Protein AF-A0A976GRR1-F1 (afdb_monomer)

Structure (mmCIF, N/CA/C/O backbone):
data_AF-A0A976GRR1-F1
#
_entry.id   AF-A0A976GRR1-F1
#
loop_
_atom_site.group_PDB
_atom_site.id
_atom_site.type_symbol
_atom_site.label_atom_id
_atom_site.label_alt_id
_atom_site.label_comp_id
_atom_site.label_asym_id
_atom_site.label_entity_id
_atom_site.label_seq_id
_atom_site.pdbx_PDB_ins_code
_atom_site.Cartn_x
_atom_site.Cartn_y
_atom_site.Cartn_z
_atom_site.occupancy
_atom_site.B_iso_or_equiv
_atom_s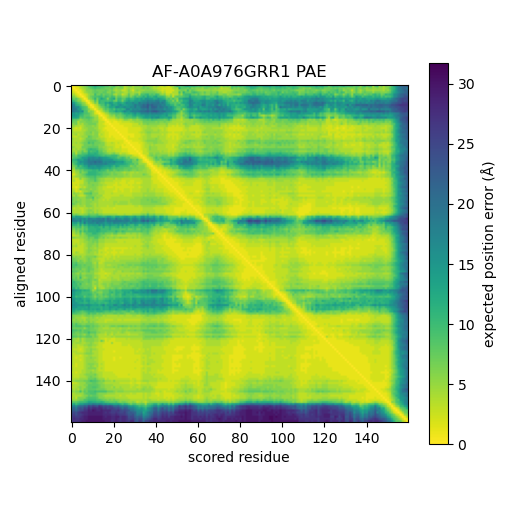ite.auth_seq_id
_atom_site.auth_comp_id
_atom_site.auth_asym_id
_atom_site.auth_atom_id
_atom_site.pdbx_PDB_model_num
ATOM 1 N N . MET A 1 1 ? -15.406 6.146 10.786 1.00 80.06 1 MET A N 1
ATOM 2 C CA . MET A 1 1 ? -13.963 5.923 10.627 1.00 80.06 1 MET A CA 1
ATOM 3 C C . MET A 1 1 ? -13.466 6.832 9.520 1.00 80.06 1 MET A C 1
ATOM 5 O O . MET A 1 1 ? -14.063 6.827 8.449 1.00 80.06 1 MET A O 1
ATOM 9 N N . ASN A 1 2 ? -12.412 7.598 9.770 1.00 80.81 2 ASN A N 1
ATOM 10 C CA . ASN A 1 2 ? -11.724 8.403 8.763 1.00 80.81 2 ASN A CA 1
ATOM 11 C C . ASN A 1 2 ? -10.645 7.560 8.074 1.00 80.81 2 ASN A C 1
ATOM 13 O O . ASN A 1 2 ? -10.082 6.652 8.689 1.00 80.81 2 ASN A O 1
ATOM 17 N N . ILE A 1 3 ? -10.345 7.849 6.809 1.00 78.12 3 ILE A N 1
ATOM 18 C CA . ILE A 1 3 ? -9.293 7.159 6.055 1.00 78.12 3 ILE A CA 1
ATOM 19 C C . ILE A 1 3 ? -8.350 8.201 5.490 1.00 78.12 3 ILE A C 1
ATOM 21 O O . ILE A 1 3 ? -8.771 9.112 4.780 1.00 78.12 3 ILE A O 1
ATOM 25 N N . GLU A 1 4 ? -7.071 8.043 5.791 1.00 82.25 4 GLU A N 1
ATOM 26 C CA . GLU A 1 4 ? -6.036 8.977 5.382 1.00 82.25 4 GLU A CA 1
ATOM 27 C C . GLU A 1 4 ? -4.838 8.211 4.821 1.00 82.25 4 GLU A C 1
ATOM 29 O O . GLU A 1 4 ? -4.508 7.101 5.248 1.00 82.25 4 GLU A O 1
ATOM 34 N N . SER A 1 5 ? -4.152 8.801 3.846 1.00 76.31 5 SER A N 1
ATOM 35 C CA . SER A 1 5 ? -2.816 8.337 3.482 1.00 76.31 5 SER A CA 1
ATOM 36 C C . SER A 1 5 ? -1.798 9.114 4.298 1.00 76.31 5 SER A C 1
ATOM 38 O O . SER A 1 5 ? -1.814 10.347 4.270 1.00 76.31 5 SER A O 1
ATOM 40 N N . MET A 1 6 ? -0.877 8.419 4.954 1.00 69.38 6 MET A N 1
ATOM 41 C CA . MET A 1 6 ? 0.277 9.054 5.575 1.00 69.38 6 MET A CA 1
ATOM 42 C C . MET A 1 6 ? 1.529 8.724 4.771 1.00 69.38 6 MET A C 1
ATOM 44 O O . MET A 1 6 ? 1.659 7.668 4.155 1.00 69.38 6 MET A O 1
ATOM 48 N N . GLN A 1 7 ? 2.475 9.650 4.739 1.00 62.75 7 GLN A N 1
ATOM 49 C CA . GLN A 1 7 ? 3.778 9.366 4.162 1.00 62.75 7 GLN A CA 1
ATOM 50 C C . GLN A 1 7 ? 4.711 8.927 5.274 1.00 62.75 7 GLN A C 1
ATOM 52 O O . GLN A 1 7 ? 4.879 9.627 6.272 1.00 62.75 7 GLN A O 1
ATOM 57 N N . SER A 1 8 ? 5.354 7.778 5.091 1.00 57.69 8 SER A N 1
ATOM 58 C CA . SER A 1 8 ? 6.424 7.378 5.995 1.00 57.69 8 SER A CA 1
ATOM 59 C C . SER A 1 8 ? 7.777 7.878 5.499 1.00 57.69 8 SER A C 1
ATOM 61 O O . SER A 1 8 ? 7.982 8.118 4.306 1.00 57.69 8 SER A O 1
ATOM 63 N N . ASN A 1 9 ? 8.729 8.034 6.421 1.00 54.28 9 ASN A N 1
ATOM 64 C CA . ASN A 1 9 ? 10.080 8.473 6.096 1.00 54.28 9 ASN A CA 1
ATOM 65 C C . ASN A 1 9 ? 10.842 7.402 5.276 1.00 54.28 9 ASN A C 1
ATOM 67 O O . ASN A 1 9 ? 11.564 6.588 5.843 1.00 54.28 9 ASN A O 1
ATOM 71 N N . GLY A 1 10 ? 10.651 7.373 3.950 1.00 55.16 10 GLY A N 1
ATOM 72 C CA . GLY A 1 10 ? 11.311 6.453 3.008 1.00 55.16 10 GLY A CA 1
ATOM 73 C C . GLY A 1 10 ? 12.525 7.049 2.283 1.00 55.16 10 GLY A C 1
ATOM 74 O O . GLY A 1 10 ? 12.651 8.274 2.190 1.00 55.16 10 GLY A O 1
ATOM 75 N N . ASP A 1 11 ? 13.386 6.173 1.751 1.00 59.06 11 ASP A N 1
ATOM 76 C CA . ASP A 1 11 ? 14.688 6.507 1.145 1.00 59.06 11 ASP A CA 1
ATOM 77 C C . ASP A 1 11 ? 14.590 7.251 -0.194 1.00 59.06 11 ASP A C 1
ATOM 79 O O . ASP A 1 11 ? 15.486 8.019 -0.535 1.00 59.06 11 ASP A O 1
ATOM 83 N N . ILE A 1 12 ? 13.494 7.056 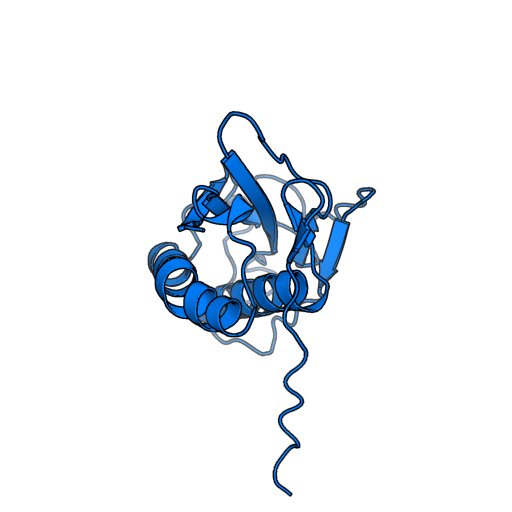-0.934 1.00 60.66 12 ILE A N 1
ATOM 84 C CA . ILE A 1 12 ? 13.316 7.559 -2.308 1.00 60.66 12 ILE A CA 1
ATOM 85 C C . ILE A 1 12 ? 11.957 8.260 -2.498 1.00 60.66 12 ILE A C 1
ATOM 87 O O . ILE A 1 12 ? 11.302 8.146 -3.530 1.00 60.66 12 ILE A O 1
ATOM 91 N N . ARG A 1 13 ? 11.529 9.019 -1.479 1.00 61.56 13 ARG A N 1
ATOM 92 C CA . ARG A 1 13 ? 10.235 9.733 -1.422 1.00 61.56 13 ARG A CA 1
ATOM 93 C C . ARG A 1 13 ? 9.927 10.663 -2.594 1.00 61.56 13 ARG A C 1
ATOM 95 O O . ARG A 1 13 ? 8.766 10.898 -2.856 1.00 61.56 13 ARG A O 1
ATOM 102 N N . GLN A 1 14 ? 10.932 11.191 -3.282 1.00 66.50 14 GLN A N 1
ATOM 103 C CA . GLN A 1 14 ? 10.743 12.139 -4.387 1.00 66.50 14 GLN A CA 1
ATOM 104 C C . GLN A 1 14 ? 10.355 11.483 -5.724 1.00 66.50 14 GLN A C 1
ATOM 106 O O . GLN A 1 14 ? 10.250 12.169 -6.737 1.00 66.50 14 GLN A O 1
ATOM 111 N N . PHE A 1 15 ? 10.235 10.154 -5.762 1.00 70.12 15 PHE A N 1
ATOM 112 C CA . PHE A 1 15 ? 10.055 9.408 -7.007 1.00 70.12 15 PHE A CA 1
ATOM 113 C C . PHE A 1 15 ? 8.680 8.741 -7.137 1.00 70.12 15 PHE A C 1
ATOM 115 O O . PHE A 1 15 ? 8.412 8.146 -8.188 1.00 70.12 15 PHE A O 1
ATOM 122 N N . GLY A 1 16 ? 7.822 8.828 -6.117 1.00 70.50 16 GLY A N 1
ATOM 123 C CA . GLY A 1 16 ? 6.462 8.304 -6.168 1.00 70.50 16 GLY A CA 1
ATOM 124 C C . GLY A 1 16 ? 5.471 9.262 -6.841 1.00 70.50 16 GLY A C 1
ATOM 125 O O . GLY A 1 16 ? 5.827 10.379 -7.205 1.00 70.50 16 GLY A O 1
ATOM 126 N N . PRO A 1 17 ? 4.222 8.824 -7.075 1.00 84.19 17 PRO A N 1
ATOM 127 C CA . PRO A 1 17 ? 3.138 9.677 -7.535 1.00 84.19 17 PRO A CA 1
ATOM 128 C C . PRO A 1 17 ? 2.249 10.080 -6.349 1.00 84.19 17 PRO A C 1
ATOM 130 O O . PRO A 1 17 ? 1.092 9.676 -6.256 1.00 84.19 17 PRO A O 1
ATOM 133 N N . GLU A 1 18 ? 2.787 10.861 -5.410 1.00 82.44 18 GLU A N 1
ATOM 134 C CA . GLU A 1 18 ? 2.197 11.085 -4.077 1.00 82.44 18 GLU A CA 1
ATOM 135 C C . GLU A 1 18 ? 0.768 11.620 -4.144 1.00 82.44 18 GLU A C 1
ATOM 137 O O . GLU A 1 18 ? -0.100 11.163 -3.402 1.00 82.44 18 GLU A O 1
ATOM 142 N N . LYS A 1 19 ? 0.517 12.560 -5.061 1.00 83.75 19 LYS A N 1
ATOM 143 C CA . LYS A 1 19 ? -0.813 13.136 -5.272 1.00 83.75 19 LYS A CA 1
ATOM 144 C C . LYS A 1 19 ? -1.830 12.070 -5.690 1.00 83.75 19 LYS A C 1
ATOM 146 O O . LYS A 1 19 ? -2.929 12.047 -5.151 1.00 83.75 19 LYS A O 1
ATOM 151 N N . LEU A 1 20 ? -1.454 11.168 -6.598 1.00 84.62 20 LEU A N 1
ATOM 152 C CA . LEU A 1 20 ? -2.345 10.105 -7.073 1.00 84.62 20 LEU A CA 1
ATOM 153 C C . LEU A 1 20 ? -2.600 9.055 -5.991 1.00 84.62 20 LEU A C 1
ATOM 155 O O . LEU A 1 20 ? -3.722 8.578 -5.859 1.00 84.62 20 LEU A O 1
ATOM 159 N N . VAL A 1 21 ? -1.584 8.729 -5.187 1.00 84.94 21 VAL A N 1
ATOM 160 C CA . VAL A 1 21 ? -1.753 7.836 -4.032 1.00 84.94 21 VAL A CA 1
ATOM 161 C C . VAL A 1 21 ? -2.704 8.459 -3.012 1.00 84.94 21 VAL A C 1
ATOM 163 O O . VAL A 1 21 ? -3.628 7.788 -2.561 1.00 84.94 21 VAL A O 1
ATOM 166 N N . TYR A 1 22 ? -2.529 9.742 -2.685 1.00 85.62 22 TYR A N 1
ATOM 167 C CA . TYR A 1 22 ? -3.434 10.463 -1.787 1.00 85.62 22 TYR A CA 1
ATOM 168 C C . TYR A 1 22 ? -4.873 10.477 -2.324 1.00 85.62 22 TYR A C 1
ATOM 170 O O . TYR A 1 22 ? -5.806 10.143 -1.594 1.00 85.62 22 TYR A O 1
ATOM 178 N N . GLU A 1 23 ? -5.064 10.808 -3.604 1.00 86.31 23 GLU A N 1
ATOM 179 C CA . GLU A 1 23 ? -6.380 10.811 -4.254 1.00 86.31 23 GLU A CA 1
ATOM 180 C C . GLU A 1 23 ? -7.028 9.419 -4.243 1.00 86.31 23 GLU A C 1
ATOM 182 O O . GLU A 1 23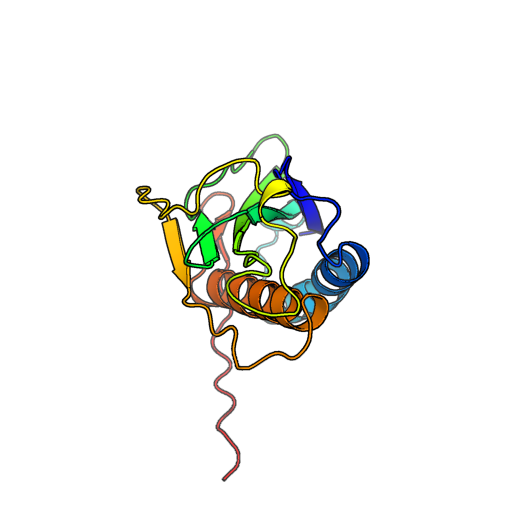 ? -8.203 9.300 -3.902 1.00 86.31 23 GLU A O 1
ATOM 187 N N . PHE A 1 24 ? -6.268 8.361 -4.536 1.00 86.12 24 PHE A N 1
ATOM 188 C CA . PHE A 1 24 ? -6.747 6.979 -4.458 1.00 86.12 24 PHE A CA 1
ATOM 189 C C . PHE A 1 24 ? -7.197 6.613 -3.036 1.00 86.12 24 PHE A C 1
ATOM 191 O O . PHE A 1 24 ? -8.316 6.136 -2.841 1.00 86.12 24 PHE A O 1
ATOM 198 N N . ILE A 1 25 ? -6.363 6.878 -2.026 1.00 86.12 25 ILE A N 1
ATOM 199 C CA . ILE A 1 25 ? -6.680 6.537 -0.633 1.00 86.12 25 ILE A CA 1
ATOM 200 C C . ILE A 1 25 ? -7.880 7.327 -0.115 1.00 86.12 25 ILE A C 1
ATOM 202 O O . ILE A 1 25 ? -8.718 6.765 0.578 1.00 86.12 25 ILE A O 1
ATOM 206 N N . THR A 1 26 ? -7.991 8.610 -0.447 1.00 85.06 26 THR A N 1
ATOM 207 C CA . THR A 1 26 ? -9.070 9.465 0.075 1.00 85.06 26 THR A CA 1
ATOM 208 C C . THR A 1 26 ? -10.385 9.323 -0.681 1.00 85.06 26 THR A C 1
ATOM 210 O O . THR A 1 26 ? -11.433 9.632 -0.120 1.00 85.06 26 THR A O 1
ATOM 213 N N . ARG A 1 27 ? -10.368 8.852 -1.935 1.00 85.12 27 ARG A N 1
ATOM 214 C CA . ARG A 1 27 ? -11.584 8.729 -2.754 1.00 85.12 27 ARG A CA 1
ATOM 215 C C . ARG A 1 27 ? -12.055 7.297 -2.927 1.00 85.12 27 ARG A C 1
ATOM 217 O O . ARG A 1 27 ? -13.252 7.058 -2.809 1.00 85.12 27 ARG A O 1
ATOM 224 N N . GLU A 1 28 ? -11.160 6.363 -3.230 1.00 83.56 28 GLU A N 1
ATOM 225 C CA . GLU A 1 28 ? -11.538 4.997 -3.614 1.00 83.56 28 GLU A CA 1
ATOM 226 C C . GLU A 1 28 ? -11.609 4.056 -2.406 1.00 83.56 28 GLU A C 1
ATOM 228 O O . GLU A 1 28 ? -12.549 3.273 -2.291 1.00 83.56 28 GLU A O 1
ATOM 233 N N . VAL A 1 29 ? -10.680 4.155 -1.451 1.00 83.88 29 VAL A N 1
ATOM 234 C CA . VAL A 1 29 ? -10.680 3.266 -0.273 1.00 83.88 29 VAL A CA 1
ATOM 235 C C . VAL A 1 29 ? -11.931 3.417 0.602 1.00 83.88 29 VAL A C 1
ATOM 237 O O . VAL A 1 29 ? -12.467 2.384 1.003 1.00 83.88 29 VAL A O 1
ATOM 240 N N . PRO A 1 30 ? -12.477 4.624 0.860 1.00 83.19 30 PRO A N 1
ATOM 241 C CA . PRO A 1 30 ? -13.757 4.749 1.550 1.00 83.19 30 PRO A CA 1
ATOM 242 C C . PRO A 1 30 ? -14.892 4.030 0.825 1.00 83.19 30 PRO A C 1
ATOM 244 O O . PRO A 1 30 ? -15.718 3.407 1.476 1.00 83.19 30 PRO A O 1
ATOM 247 N N . GLN A 1 31 ? -14.916 4.056 -0.511 1.00 81.06 31 GLN A N 1
ATOM 248 C CA . GLN A 1 31 ? -15.939 3.350 -1.288 1.00 81.06 31 GLN A CA 1
ATOM 249 C C . GLN A 1 31 ? -15.812 1.835 -1.128 1.00 81.06 31 GLN A C 1
ATOM 251 O O . GLN A 1 31 ? -16.823 1.160 -0.964 1.00 81.06 31 GLN A O 1
ATOM 256 N N . LEU A 1 32 ? -14.578 1.315 -1.104 1.00 77.69 32 LEU A N 1
ATOM 257 C CA . LEU A 1 32 ? -14.323 -0.092 -0.793 1.00 77.69 32 LEU A CA 1
ATOM 258 C C . LEU A 1 32 ? -14.779 -0.435 0.632 1.00 77.69 32 LEU A C 1
ATOM 260 O O . LEU A 1 32 ? -15.394 -1.468 0.840 1.00 77.69 32 LEU A O 1
ATOM 264 N N . LEU A 1 33 ? -14.526 0.425 1.622 1.00 75.50 33 LEU A N 1
ATOM 265 C CA . LEU A 1 33 ? -14.951 0.160 3.002 1.00 75.50 33 LEU A CA 1
ATOM 266 C C . LEU A 1 33 ? -16.446 0.379 3.244 1.00 75.50 33 LEU A C 1
ATOM 268 O O . LEU A 1 33 ? -16.977 -0.206 4.180 1.00 75.50 33 LEU A O 1
ATOM 272 N N . ASN A 1 34 ? -17.140 1.164 2.418 1.00 70.62 34 ASN A N 1
ATOM 273 C CA . ASN A 1 34 ? -18.589 1.355 2.531 1.00 70.62 34 ASN A CA 1
ATOM 274 C C . ASN A 1 34 ? -19.374 0.059 2.287 1.00 70.62 34 ASN A C 1
ATOM 276 O O . ASN A 1 34 ? -20.540 -0.022 2.665 1.00 70.62 34 ASN A O 1
ATOM 280 N N . THR A 1 35 ? -18.756 -0.960 1.681 1.00 64.69 35 THR A N 1
ATOM 281 C CA . THR A 1 35 ? -19.353 -2.297 1.564 1.00 64.69 35 THR A CA 1
ATOM 282 C C . THR A 1 35 ? -19.210 -3.125 2.844 1.00 64.69 35 THR A C 1
ATOM 284 O O . THR A 1 35 ? -19.651 -4.269 2.874 1.00 64.69 35 THR A O 1
ATOM 287 N N . ILE A 1 36 ? -18.574 -2.587 3.888 1.00 69.06 36 ILE A N 1
ATOM 288 C CA . ILE A 1 36 ? -18.371 -3.231 5.186 1.00 69.06 36 ILE A CA 1
ATOM 289 C C . ILE A 1 36 ? -19.254 -2.514 6.208 1.00 69.06 36 ILE A C 1
ATOM 291 O O . ILE A 1 36 ? -19.249 -1.286 6.298 1.00 69.06 36 ILE A O 1
ATOM 295 N N . ILE A 1 37 ? -19.984 -3.274 7.024 1.00 61.28 37 ILE A N 1
ATOM 296 C CA . ILE A 1 37 ? -20.681 -2.713 8.185 1.00 61.28 37 ILE A CA 1
ATOM 297 C C . ILE A 1 37 ? -19.615 -2.306 9.208 1.00 61.28 37 ILE A C 1
ATOM 299 O O . ILE A 1 37 ? -19.006 -3.153 9.862 1.00 61.28 37 ILE A O 1
ATOM 303 N N . LEU A 1 38 ? -19.350 -1.004 9.310 1.00 68.38 38 LEU A N 1
ATOM 304 C CA . LEU A 1 38 ? -18.441 -0.462 10.314 1.00 68.38 38 LEU A CA 1
ATOM 305 C C . LEU A 1 38 ? -19.158 -0.399 11.662 1.00 68.38 38 LEU A C 1
ATOM 307 O O . LEU A 1 38 ? -20.215 0.217 11.776 1.00 68.38 38 LEU A O 1
ATOM 311 N N . ASP A 1 39 ? -18.550 -1.012 12.674 1.00 73.69 39 ASP A N 1
ATOM 312 C CA . ASP A 1 39 ? -18.999 -0.909 14.059 1.00 73.69 39 ASP A CA 1
ATOM 313 C C . ASP A 1 39 ? -18.986 0.561 14.520 1.00 73.69 39 ASP A C 1
ATOM 315 O O . ASP A 1 39 ? -18.051 1.318 14.217 1.00 73.69 39 ASP A O 1
ATOM 319 N N . ASP A 1 40 ? -20.016 0.964 15.263 1.00 79.50 40 ASP A N 1
ATOM 320 C CA . ASP A 1 40 ? -20.155 2.305 15.826 1.00 79.50 40 ASP A CA 1
ATOM 321 C C . ASP A 1 40 ? -18.953 2.693 16.704 1.00 79.50 40 ASP A C 1
ATOM 323 O O . ASP A 1 40 ? -18.562 3.864 16.726 1.00 79.50 40 ASP A O 1
ATOM 327 N N . GLU A 1 41 ? -18.295 1.717 17.340 1.00 80.31 41 GLU A N 1
ATOM 328 C CA . GLU A 1 41 ? -17.070 1.915 18.124 1.00 80.31 41 GLU A CA 1
ATOM 329 C C . GLU A 1 41 ? -15.884 2.442 17.295 1.00 80.31 41 GLU A C 1
ATOM 331 O O . GLU A 1 41 ? -14.936 3.019 17.839 1.00 80.31 41 GLU A O 1
ATOM 336 N N . LEU A 1 42 ? -15.928 2.283 15.967 1.00 83.38 42 LEU A N 1
ATOM 337 C CA . LEU A 1 42 ? -14.879 2.718 15.044 1.00 83.38 42 LEU A CA 1
ATOM 338 C C . LEU A 1 42 ? -15.181 4.056 14.356 1.00 83.38 42 LEU A C 1
ATOM 340 O O . LEU A 1 42 ? -14.395 4.513 13.519 1.00 83.38 42 LEU A O 1
ATOM 344 N N . LYS A 1 43 ? -16.294 4.725 14.690 1.00 83.75 43 LYS A N 1
ATOM 345 C CA . LYS A 1 43 ? -16.683 6.003 14.062 1.00 83.75 43 LYS A CA 1
ATOM 346 C C . LYS A 1 43 ? -15.590 7.069 14.159 1.00 83.75 43 LYS A C 1
ATOM 348 O O . LYS A 1 43 ? -15.259 7.662 13.132 1.00 83.75 43 LYS A O 1
ATOM 353 N N . ASP A 1 44 ? -14.970 7.195 15.326 1.00 86.38 44 ASP A N 1
ATOM 354 C CA . ASP A 1 44 ? -13.928 8.190 15.612 1.00 86.38 44 ASP A CA 1
ATOM 355 C C . ASP A 1 44 ? -12.505 7.718 15.286 1.00 86.38 44 ASP A C 1
ATOM 357 O O . ASP A 1 44 ? -11.542 8.427 15.573 1.00 86.38 44 ASP A O 1
ATOM 361 N N . TRP A 1 45 ? -12.344 6.502 14.759 1.00 89.44 45 TRP A N 1
ATOM 362 C CA . TRP A 1 45 ? -11.021 5.989 14.430 1.00 89.44 45 TRP A CA 1
ATOM 363 C C . TRP A 1 45 ? -10.529 6.522 13.089 1.00 89.44 45 TRP A C 1
ATOM 365 O O . TRP A 1 45 ? -11.318 6.672 12.156 1.00 89.44 45 TRP A O 1
ATOM 375 N N . THR A 1 46 ? -9.219 6.728 12.966 1.00 88.94 46 THR A N 1
ATOM 376 C CA . THR A 1 46 ? -8.553 7.017 11.690 1.00 88.94 46 THR A CA 1
ATOM 377 C C . THR A 1 46 ? -7.705 5.831 11.241 1.00 88.94 46 THR A C 1
ATOM 379 O O . THR A 1 46 ? -6.861 5.324 11.983 1.00 88.94 46 THR A O 1
ATOM 382 N N . LEU A 1 47 ? -7.920 5.380 10.008 1.00 88.69 47 LEU A N 1
ATOM 383 C CA . LEU A 1 47 ? -7.106 4.370 9.344 1.00 88.69 47 LEU A CA 1
ATOM 384 C C . LEU A 1 47 ? -6.096 5.050 8.417 1.00 88.69 47 LEU A C 1
ATOM 386 O O . LEU A 1 47 ? -6.474 5.667 7.423 1.00 88.69 47 LEU A O 1
ATOM 390 N N . TYR A 1 48 ? -4.815 4.885 8.726 1.00 89.12 48 TYR A N 1
ATOM 391 C CA . TYR A 1 48 ? -3.701 5.389 7.938 1.00 89.12 48 TYR A CA 1
ATOM 392 C C . TYR A 1 48 ? -3.132 4.309 7.028 1.00 89.12 48 TYR A C 1
ATOM 394 O O . TYR A 1 48 ? -2.709 3.257 7.507 1.00 89.12 48 TYR A O 1
ATOM 402 N N . PHE A 1 49 ? -3.036 4.597 5.732 1.00 89.25 49 PHE A N 1
ATOM 403 C CA . PHE A 1 49 ? -2.184 3.841 4.816 1.00 89.25 49 PHE A CA 1
ATOM 404 C C . PHE A 1 49 ? -0.866 4.584 4.607 1.00 89.25 49 PHE A C 1
ATOM 406 O O . PHE A 1 49 ? -0.827 5.652 3.996 1.00 89.25 49 PHE A O 1
ATOM 413 N N . SER A 1 50 ? 0.207 4.002 5.129 1.00 88.88 50 SER A N 1
ATOM 414 C CA . SER A 1 50 ? 1.564 4.520 5.077 1.00 88.88 50 SER A CA 1
ATOM 415 C C . SER A 1 50 ? 2.378 3.828 4.004 1.00 88.88 50 SER A C 1
ATOM 417 O O . SER A 1 50 ? 2.701 2.646 4.122 1.00 88.88 50 SER A O 1
ATOM 419 N N . PHE A 1 51 ? 2.774 4.581 2.985 1.00 88.56 51 PHE A N 1
ATOM 420 C CA . PHE A 1 51 ? 3.619 4.063 1.915 1.00 88.56 51 PHE A CA 1
ATOM 421 C C . PHE A 1 51 ? 5.070 4.503 2.106 1.00 88.56 51 PHE A C 1
ATOM 423 O O . PHE A 1 51 ? 5.363 5.610 2.572 1.00 88.56 51 PHE A O 1
ATOM 430 N N . ASN A 1 52 ? 6.000 3.627 1.739 1.00 88.69 52 ASN A N 1
ATOM 431 C CA . ASN A 1 52 ? 7.337 4.036 1.339 1.00 88.69 52 ASN A CA 1
ATOM 432 C C . ASN A 1 52 ? 7.738 3.353 0.042 1.00 88.69 52 ASN A C 1
ATOM 434 O O . ASN A 1 52 ? 7.163 2.353 -0.376 1.00 88.69 52 ASN A O 1
ATOM 438 N N . TYR A 1 53 ? 8.781 3.911 -0.541 1.00 88.50 53 TYR A N 1
ATOM 439 C CA . TYR A 1 53 ? 9.403 3.455 -1.761 1.00 88.50 53 TYR A CA 1
ATOM 440 C C . TYR A 1 53 ? 10.821 3.011 -1.396 1.00 88.50 53 TYR A C 1
ATOM 442 O O . TYR A 1 53 ? 11.530 3.752 -0.703 1.00 88.50 53 TYR A O 1
ATOM 450 N N . ARG A 1 54 ? 11.214 1.790 -1.771 1.00 88.25 54 ARG A N 1
ATOM 451 C CA . ARG A 1 54 ? 12.499 1.174 -1.382 1.00 88.25 54 ARG A CA 1
ATOM 452 C C . ARG A 1 54 ? 13.058 0.287 -2.494 1.00 88.25 54 ARG A C 1
ATOM 454 O O . ARG A 1 54 ? 12.316 -0.132 -3.371 1.00 88.25 54 ARG A O 1
ATOM 461 N N . ASN A 1 55 ? 14.348 -0.038 -2.421 1.00 90.06 55 ASN A N 1
ATOM 462 C CA . ASN A 1 55 ? 14.972 -1.037 -3.292 1.00 90.06 55 ASN A CA 1
ATOM 463 C C . ASN A 1 55 ? 14.692 -2.458 -2.758 1.00 90.06 55 ASN A C 1
ATOM 465 O O . ASN A 1 55 ? 15.411 -2.944 -1.882 1.00 90.06 55 ASN A O 1
ATOM 469 N N . LEU A 1 56 ? 13.601 -3.088 -3.200 1.00 91.25 56 LEU A N 1
ATOM 470 C CA . LEU A 1 56 ? 13.117 -4.385 -2.696 1.00 91.25 56 LEU A CA 1
ATOM 471 C C . LEU A 1 56 ? 12.764 -5.323 -3.857 1.00 91.25 56 LEU A C 1
ATOM 473 O O . LEU A 1 56 ? 12.536 -4.866 -4.973 1.00 91.25 56 LEU A O 1
ATOM 477 N N . GLU A 1 57 ? 12.683 -6.629 -3.597 1.00 92.00 57 GLU A N 1
ATOM 478 C CA . GLU A 1 57 ? 12.242 -7.611 -4.609 1.00 92.00 57 GLU A CA 1
ATOM 479 C C . GLU A 1 57 ? 10.720 -7.813 -4.650 1.00 92.00 57 GLU A C 1
ATOM 481 O O . GLU A 1 57 ? 10.195 -8.372 -5.604 1.00 92.00 57 GLU A O 1
ATOM 486 N N . SER A 1 58 ? 9.991 -7.379 -3.620 1.00 93.88 58 SER A N 1
ATOM 487 C CA . SER A 1 58 ? 8.541 -7.572 -3.507 1.00 93.88 58 SER A CA 1
ATOM 488 C C . SER A 1 58 ? 7.873 -6.423 -2.758 1.00 93.88 58 SER A C 1
ATOM 490 O O . SER A 1 58 ? 8.529 -5.655 -2.046 1.00 93.88 58 SER A O 1
ATOM 492 N N . ILE A 1 59 ? 6.552 -6.302 -2.911 1.00 94.94 59 ILE A N 1
ATOM 493 C CA . ILE A 1 59 ? 5.746 -5.412 -2.071 1.00 94.94 59 ILE A CA 1
ATOM 494 C C . ILE A 1 59 ? 5.685 -6.015 -0.673 1.00 94.94 59 ILE A C 1
ATOM 496 O O . ILE A 1 59 ? 5.262 -7.158 -0.515 1.00 94.94 59 ILE A O 1
ATOM 500 N N . VAL A 1 60 ? 6.053 -5.238 0.345 1.00 93.81 60 VAL A N 1
ATOM 501 C CA . VAL A 1 60 ? 6.081 -5.701 1.741 1.00 93.81 60 VAL A CA 1
ATOM 502 C C . VAL A 1 60 ? 4.991 -5.004 2.544 1.00 93.81 60 VAL A C 1
ATOM 504 O O . VAL A 1 60 ? 5.028 -3.789 2.729 1.00 93.81 60 VAL A O 1
ATOM 507 N N . ILE A 1 61 ? 4.040 -5.776 3.068 1.00 93.31 61 ILE A N 1
ATOM 508 C CA . ILE A 1 61 ? 2.917 -5.290 3.881 1.00 93.31 61 ILE A CA 1
ATOM 509 C C . ILE A 1 61 ? 3.114 -5.767 5.316 1.00 93.31 61 ILE A C 1
ATOM 511 O O . ILE A 1 61 ? 3.197 -6.967 5.576 1.00 93.31 61 ILE A O 1
ATOM 515 N N . TYR A 1 62 ? 3.147 -4.853 6.277 1.00 88.62 62 TYR A N 1
ATOM 516 C CA . TYR A 1 62 ? 3.365 -5.208 7.677 1.00 88.62 62 TYR A CA 1
ATOM 517 C C . TYR A 1 62 ? 2.008 -5.479 8.357 1.00 88.62 62 TYR A C 1
ATOM 519 O O . TYR A 1 62 ? 1.125 -4.629 8.353 1.00 88.62 62 TYR A O 1
ATOM 527 N N . ARG A 1 63 ? 1.805 -6.680 8.925 1.00 72.25 63 ARG A N 1
ATOM 528 C CA . ARG A 1 63 ? 0.519 -7.104 9.532 1.00 72.25 63 ARG A CA 1
ATOM 529 C C . ARG A 1 63 ? 0.284 -6.514 10.923 1.00 72.25 63 ARG A C 1
ATOM 531 O O . ARG A 1 63 ? -0.843 -6.183 11.277 1.00 72.25 63 ARG A O 1
ATOM 538 N N . ASN A 1 64 ? 1.344 -6.393 11.721 1.00 66.31 64 ASN A N 1
ATOM 539 C CA . ASN A 1 64 ? 1.259 -6.027 13.138 1.00 66.31 64 ASN A CA 1
ATOM 540 C C . ASN A 1 64 ? 1.777 -4.621 13.378 1.00 66.31 64 ASN A C 1
ATOM 542 O O . ASN A 1 64 ? 2.849 -4.421 13.945 1.00 66.31 64 ASN A O 1
ATOM 546 N N . ILE A 1 65 ? 1.007 -3.645 12.923 1.00 67.12 65 ILE A N 1
ATOM 547 C CA . ILE A 1 65 ? 1.383 -2.245 13.065 1.00 67.12 65 ILE A CA 1
ATOM 548 C C . ILE A 1 65 ? 0.508 -1.570 14.104 1.00 67.12 65 ILE A C 1
ATOM 550 O O . ILE A 1 65 ? -0.632 -1.979 14.374 1.00 67.12 65 ILE A O 1
ATOM 554 N N . ARG A 1 66 ? 1.126 -0.551 14.697 1.00 67.94 66 ARG A N 1
ATOM 555 C CA . ARG A 1 66 ? 0.650 0.327 15.750 1.00 67.94 66 ARG A CA 1
ATOM 556 C C . ARG A 1 66 ? -0.844 0.605 15.610 1.00 67.94 66 ARG A C 1
ATOM 558 O O . ARG A 1 66 ? -1.310 1.245 14.673 1.00 67.94 66 ARG A O 1
ATOM 565 N N . SER A 1 67 ? -1.589 0.061 16.563 1.00 75.06 67 SER A N 1
ATOM 566 C CA . SER A 1 67 ? -2.898 0.597 16.924 1.00 75.06 67 SER A CA 1
ATOM 567 C C . SER A 1 67 ? -2.646 1.474 18.133 1.00 75.06 67 SER A C 1
ATOM 569 O O . SER A 1 67 ? -1.896 1.077 19.028 1.00 75.06 67 SER A O 1
ATOM 571 N N . ALA A 1 68 ? -3.224 2.659 18.136 1.00 79.50 68 ALA A N 1
ATOM 572 C CA . AL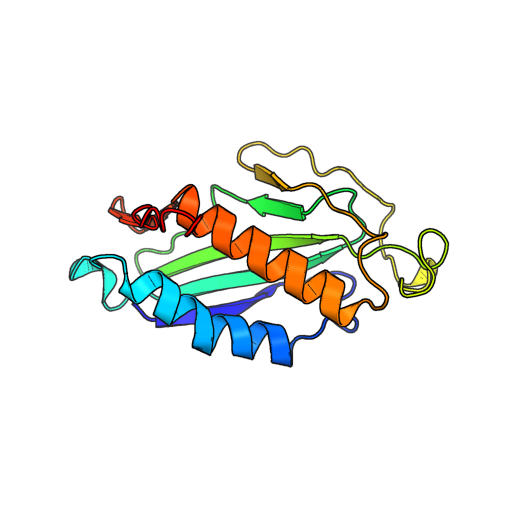A A 1 68 ? -3.074 3.618 19.209 1.00 79.50 68 ALA A CA 1
ATOM 573 C C . ALA A 1 68 ? -4.480 3.889 19.755 1.00 79.50 68 ALA A C 1
ATOM 575 O O . ALA A 1 68 ? -5.164 4.775 19.253 1.00 79.50 68 ALA A O 1
ATOM 576 N N . PRO A 1 69 ? -4.977 3.063 20.703 1.00 80.31 69 PRO A N 1
ATOM 577 C CA . PRO A 1 69 ? -6.375 3.133 21.124 1.00 80.31 69 PRO A CA 1
ATOM 578 C C . PRO A 1 69 ? -6.756 4.454 21.785 1.00 80.31 69 PRO A C 1
ATOM 580 O O . PRO A 1 69 ? -7.903 4.872 21.687 1.00 80.31 69 PRO A O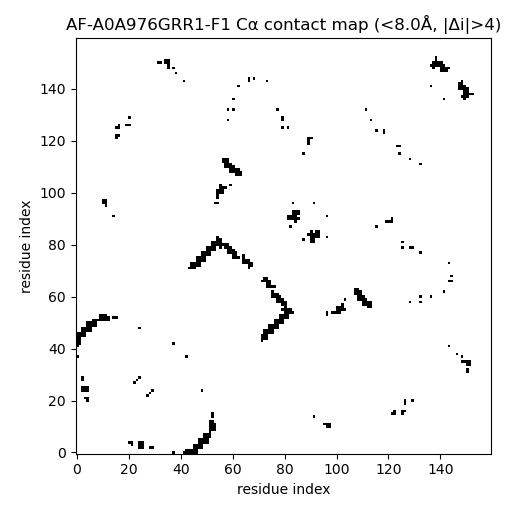 1
ATOM 583 N N . LYS A 1 70 ? -5.796 5.129 22.431 1.00 83.44 70 LYS A N 1
ATOM 584 C CA . LYS A 1 70 ? -6.025 6.442 23.048 1.00 83.44 70 LYS A CA 1
ATOM 585 C C . LYS A 1 70 ? -6.185 7.530 21.990 1.00 83.44 70 LYS A C 1
ATOM 587 O O . LYS A 1 70 ? -7.085 8.352 22.084 1.00 83.44 70 LYS A O 1
ATOM 592 N N . GLU A 1 71 ? -5.326 7.501 20.979 1.00 86.12 71 GLU A N 1
ATOM 593 C CA . GLU A 1 71 ? -5.303 8.430 19.849 1.00 86.12 71 GLU A CA 1
ATOM 594 C C . GLU A 1 71 ? -6.288 8.033 18.736 1.00 86.12 71 GLU A C 1
ATOM 596 O O . GLU A 1 71 ? -6.404 8.744 17.743 1.00 86.12 71 GLU A O 1
ATOM 601 N N . LYS A 1 72 ? -6.979 6.896 18.898 1.00 89.31 72 LYS A N 1
ATOM 602 C CA . LYS A 1 72 ? -7.950 6.314 17.967 1.00 89.31 72 LYS A CA 1
ATOM 603 C C . LYS A 1 72 ? -7.425 6.222 16.530 1.00 89.31 72 LYS A C 1
ATOM 605 O O . LYS A 1 72 ? -8.116 6.589 15.586 1.00 89.31 72 LYS A O 1
ATOM 610 N N . TYR A 1 73 ? -6.218 5.691 16.326 1.00 89.19 73 TYR A N 1
ATOM 611 C CA . TYR A 1 73 ? -5.747 5.395 14.968 1.00 89.19 73 TYR A CA 1
ATOM 612 C C . TYR A 1 73 ? -5.166 3.996 14.793 1.00 89.19 73 TYR A C 1
ATOM 614 O O . TYR A 1 73 ? -4.625 3.376 15.717 1.00 89.19 73 TYR A O 1
ATOM 622 N N . LYS A 1 74 ? -5.257 3.512 13.554 1.00 89.06 74 LYS A N 1
ATOM 623 C CA . LYS A 1 74 ? -4.581 2.318 13.057 1.00 89.06 74 LYS A CA 1
ATOM 624 C C . LYS A 1 74 ? -3.719 2.714 11.874 1.00 89.06 74 LYS A C 1
ATOM 626 O O . LYS A 1 74 ? -4.219 3.313 10.936 1.00 89.06 74 LYS A O 1
ATOM 631 N N . GLU A 1 75 ? -2.450 2.339 11.892 1.00 90.06 75 GLU A N 1
ATOM 632 C CA . GLU A 1 75 ? -1.576 2.497 10.731 1.00 90.06 75 GLU A CA 1
ATOM 633 C C . GLU A 1 75 ? -1.376 1.148 10.035 1.00 90.06 75 GLU A C 1
ATOM 635 O O . GLU A 1 75 ? -1.191 0.130 10.697 1.00 90.06 75 GLU A O 1
ATOM 640 N N . ILE A 1 76 ? -1.421 1.134 8.706 1.00 90.12 76 ILE A N 1
ATOM 641 C CA . ILE A 1 76 ? -1.036 0.027 7.831 1.00 90.12 76 ILE A CA 1
ATOM 642 C C . ILE A 1 76 ? 0.119 0.524 6.972 1.00 90.12 76 ILE A C 1
ATOM 644 O O . ILE A 1 76 ? 0.000 1.524 6.282 1.00 90.12 76 ILE A O 1
ATOM 648 N N . PHE A 1 77 ? 1.242 -0.175 6.998 1.00 90.88 77 PHE A N 1
ATOM 649 C CA . PHE A 1 77 ? 2.491 0.242 6.385 1.00 90.88 77 PHE A CA 1
ATOM 650 C C . PHE A 1 77 ? 2.827 -0.713 5.260 1.00 90.88 77 PHE A C 1
ATOM 652 O O . PHE A 1 77 ? 2.803 -1.938 5.430 1.00 90.88 77 PHE A O 1
ATOM 659 N N . ILE A 1 78 ? 3.150 -0.129 4.119 1.00 91.75 78 ILE A N 1
ATOM 660 C CA . ILE A 1 78 ? 3.353 -0.820 2.862 1.00 91.75 78 ILE A CA 1
ATOM 661 C C . ILE A 1 78 ? 4.633 -0.265 2.245 1.00 91.75 78 ILE A C 1
ATOM 663 O O . ILE A 1 78 ? 4.807 0.942 2.094 1.00 91.75 78 ILE A O 1
ATOM 667 N N . SER A 1 79 ? 5.566 -1.156 1.926 1.00 91.81 79 SER A N 1
ATOM 668 C CA . SER A 1 79 ? 6.782 -0.813 1.193 1.00 91.81 79 SER A CA 1
ATOM 669 C C . SER A 1 79 ? 6.641 -1.254 -0.252 1.00 91.81 79 SER A C 1
ATOM 671 O O . SER A 1 79 ? 6.465 -2.442 -0.517 1.00 91.81 79 SER A O 1
ATOM 673 N N . ILE A 1 80 ? 6.705 -0.290 -1.164 1.00 92.81 80 ILE A N 1
ATOM 674 C CA . ILE A 1 80 ? 6.611 -0.490 -2.605 1.00 92.81 80 ILE A CA 1
ATOM 675 C C . ILE A 1 80 ? 8.041 -0.572 -3.170 1.00 92.81 80 ILE A C 1
ATOM 677 O O . ILE A 1 80 ? 8.827 0.366 -2.978 1.00 92.81 80 ILE A O 1
ATOM 681 N N . PRO A 1 81 ? 8.412 -1.677 -3.833 1.00 93.56 81 PRO A N 1
ATOM 682 C CA . PRO A 1 81 ? 9.702 -1.813 -4.498 1.00 93.56 81 PRO A CA 1
ATOM 683 C C . PRO A 1 81 ? 9.772 -0.853 -5.681 1.00 93.56 81 PRO A C 1
ATOM 685 O O . PRO A 1 81 ? 8.880 -0.857 -6.520 1.00 93.56 81 PRO A O 1
ATOM 688 N N . ILE A 1 82 ? 10.827 -0.052 -5.770 1.00 92.81 82 ILE A N 1
ATOM 689 C CA . ILE A 1 82 ? 11.134 0.751 -6.954 1.00 92.81 82 ILE A CA 1
ATOM 690 C C . ILE A 1 82 ? 12.374 0.149 -7.609 1.00 92.81 82 ILE A C 1
ATOM 692 O O . ILE A 1 82 ? 13.388 0.039 -6.917 1.00 92.81 82 ILE A O 1
ATOM 696 N N . PRO A 1 83 ? 12.306 -0.235 -8.892 1.00 92.50 83 PRO A N 1
ATOM 697 C CA . PRO A 1 83 ? 13.440 -0.828 -9.582 1.00 92.50 83 PRO A CA 1
ATOM 698 C C . PRO A 1 83 ? 14.479 0.221 -9.988 1.00 92.50 83 PRO A C 1
ATOM 700 O O . PRO A 1 83 ? 14.175 1.413 -10.162 1.00 92.50 83 PRO A O 1
ATOM 703 N N . SER A 1 84 ? 15.699 -0.262 -10.189 1.00 92.25 84 SER A N 1
ATOM 704 C CA . SER A 1 84 ? 16.788 0.496 -10.795 1.00 92.25 84 SER A CA 1
ATOM 705 C C . SER A 1 84 ? 16.589 0.646 -12.310 1.00 92.25 84 SER A C 1
ATOM 707 O O . SER A 1 84 ? 15.951 -0.188 -12.954 1.00 92.25 84 SER A O 1
ATOM 709 N N . ARG A 1 85 ? 17.191 1.683 -12.906 1.00 92.62 85 ARG A N 1
ATOM 710 C CA . ARG A 1 85 ? 17.316 1.831 -14.369 1.00 92.62 85 ARG A CA 1
ATOM 711 C C . ARG A 1 85 ? 18.108 0.709 -15.030 1.00 92.62 85 ARG A C 1
ATOM 713 O O . ARG A 1 85 ? 17.910 0.473 -16.216 1.00 92.62 85 ARG A O 1
ATOM 720 N N . ASP A 1 86 ? 18.955 0.024 -14.267 1.00 92.12 86 ASP A N 1
ATOM 721 C CA . ASP A 1 86 ? 19.689 -1.153 -14.743 1.00 92.12 86 ASP A CA 1
ATOM 722 C C . ASP A 1 86 ? 18.765 -2.369 -14.928 1.00 92.12 86 ASP A C 1
ATOM 724 O O . ASP A 1 86 ? 19.097 -3.290 -15.667 1.00 92.12 86 ASP A O 1
ATOM 728 N N . GLU A 1 87 ? 17.608 -2.377 -14.254 1.00 92.19 87 GLU A N 1
ATOM 729 C CA . GLU A 1 87 ? 16.620 -3.459 -14.315 1.00 92.19 87 GLU A CA 1
ATOM 730 C C . GLU A 1 87 ? 15.511 -3.152 -15.325 1.00 92.19 87 GLU A C 1
ATOM 732 O O . GLU A 1 87 ? 15.103 -4.029 -16.080 1.00 92.19 87 GLU A O 1
ATOM 737 N N . ILE A 1 88 ? 15.017 -1.907 -15.347 1.00 95.12 88 ILE A N 1
ATOM 738 C CA . ILE A 1 88 ? 13.983 -1.466 -16.287 1.00 95.12 88 ILE A CA 1
ATOM 739 C C . ILE A 1 88 ? 14.109 0.025 -16.612 1.00 95.12 88 ILE A C 1
ATOM 741 O O . ILE A 1 88 ? 14.408 0.846 -15.745 1.00 95.12 88 ILE A O 1
ATOM 745 N N . TYR A 1 89 ? 13.836 0.408 -17.861 1.00 94.12 89 TYR A N 1
ATOM 746 C CA . TYR A 1 89 ? 14.157 1.745 -18.383 1.00 94.12 89 TYR A CA 1
ATOM 747 C C . TYR A 1 89 ? 13.496 2.912 -17.624 1.00 94.12 89 TYR A C 1
ATOM 749 O O . TYR A 1 89 ? 14.051 4.011 -17.558 1.00 94.12 89 TYR A O 1
ATOM 757 N N . TRP A 1 90 ? 12.315 2.696 -17.039 1.00 94.12 90 TRP A N 1
ATOM 758 C CA . TRP A 1 90 ? 11.592 3.707 -16.262 1.00 94.12 90 TRP A CA 1
ATOM 759 C C . TRP A 1 90 ? 11.966 3.727 -14.771 1.00 94.12 90 TRP A C 1
ATOM 761 O O . TRP A 1 90 ? 11.415 4.532 -14.007 1.00 94.12 90 TRP A O 1
ATOM 771 N N . GLY A 1 91 ? 12.902 2.873 -14.348 1.00 92.75 91 GLY A N 1
ATOM 772 C CA . GLY A 1 91 ? 13.439 2.828 -12.993 1.00 92.75 91 GLY A CA 1
ATOM 773 C C . GLY A 1 91 ? 14.121 4.132 -12.562 1.00 92.75 91 GLY A C 1
ATOM 774 O O . GLY A 1 91 ? 14.199 5.126 -13.301 1.00 92.75 91 GLY A O 1
ATOM 775 N N . ILE A 1 92 ? 14.615 4.156 -11.325 1.00 91.56 92 ILE A N 1
ATOM 776 C CA . ILE A 1 92 ? 15.427 5.278 -10.831 1.00 91.56 92 ILE A CA 1
ATOM 777 C C . ILE A 1 92 ? 16.913 4.988 -11.008 1.00 91.56 92 ILE A C 1
ATOM 779 O O . ILE A 1 92 ? 17.326 3.840 -11.115 1.00 91.56 92 ILE A O 1
ATOM 783 N N . SER A 1 93 ? 17.725 6.040 -11.054 1.00 90.38 93 SER A N 1
ATOM 784 C CA . SER A 1 93 ? 19.174 5.862 -11.149 1.00 90.38 93 SER A CA 1
ATOM 785 C C . SER A 1 93 ? 19.706 5.052 -9.953 1.00 90.38 93 SER A C 1
ATOM 787 O O . SER A 1 93 ? 19.267 5.351 -8.834 1.00 90.38 93 SER A O 1
ATOM 789 N N . PRO A 1 94 ? 20.616 4.078 -10.148 1.00 87.31 94 PRO A N 1
ATOM 790 C CA . PRO A 1 94 ? 21.125 3.209 -9.084 1.00 87.31 94 PRO A CA 1
ATOM 791 C C . PRO A 1 94 ? 21.623 3.971 -7.850 1.00 87.31 94 PRO A C 1
ATOM 793 O O . PRO A 1 94 ? 21.349 3.579 -6.720 1.00 87.31 94 PRO A O 1
ATOM 796 N N . GLU A 1 95 ? 22.281 5.112 -8.054 1.00 86.06 95 GLU A N 1
ATOM 797 C CA . GLU A 1 95 ? 22.813 5.988 -7.006 1.00 86.06 95 GLU A CA 1
ATOM 798 C C . GLU A 1 95 ? 21.735 6.646 -6.132 1.00 86.06 95 GLU A C 1
ATOM 800 O O . GLU A 1 95 ? 22.016 7.079 -5.015 1.00 86.06 95 GLU A O 1
ATOM 805 N N . ASN A 1 96 ? 20.486 6.701 -6.606 1.00 86.44 96 ASN A N 1
ATOM 806 C CA . ASN A 1 96 ? 19.365 7.170 -5.793 1.00 86.44 96 ASN A CA 1
ATOM 807 C C . ASN A 1 96 ? 18.898 6.104 -4.795 1.00 86.44 96 ASN A C 1
ATOM 809 O O . ASN A 1 96 ? 18.195 6.432 -3.836 1.00 86.44 96 ASN A O 1
ATOM 813 N N . HIS A 1 97 ? 19.286 4.838 -4.971 1.00 84.19 97 HIS A N 1
ATOM 814 C CA . HIS A 1 97 ? 19.061 3.820 -3.958 1.00 84.19 97 HIS A CA 1
ATOM 815 C C . HIS A 1 97 ? 20.085 3.973 -2.830 1.00 84.19 97 HIS A C 1
ATOM 817 O O . HIS A 1 97 ? 21.252 3.621 -2.954 1.00 84.19 97 HIS A O 1
ATOM 823 N N . ARG A 1 98 ? 19.620 4.444 -1.669 1.00 73.69 98 ARG A N 1
ATOM 824 C CA . ARG A 1 98 ? 20.447 4.588 -0.454 1.00 73.69 98 ARG A CA 1
ATOM 825 C C . ARG A 1 98 ? 20.870 3.259 0.176 1.00 73.69 98 ARG A C 1
ATOM 827 O O . ARG A 1 98 ? 21.602 3.242 1.161 1.00 73.69 98 ARG A O 1
ATOM 834 N N . SER A 1 99 ? 20.345 2.142 -0.314 1.00 76.38 99 SER A N 1
ATOM 835 C CA . SER A 1 99 ? 20.633 0.807 0.199 1.00 76.38 99 SER A CA 1
ATOM 836 C C . SER A 1 99 ? 20.568 -0.222 -0.930 1.00 76.38 99 SER A C 1
ATOM 838 O O . SER A 1 99 ? 19.782 -0.036 -1.868 1.00 76.38 99 SER A O 1
ATOM 840 N N . PRO A 1 100 ? 21.355 -1.312 -0.837 1.00 78.56 100 PRO A N 1
ATOM 841 C CA . PRO A 1 100 ? 21.266 -2.426 -1.772 1.00 78.56 100 PRO A CA 1
ATOM 842 C C . PRO A 1 100 ? 19.852 -3.003 -1.840 1.00 78.56 100 PRO A C 1
ATOM 844 O O . PRO A 1 100 ? 19.088 -2.924 -0.869 1.00 78.56 100 PRO A O 1
ATOM 847 N N . LYS A 1 101 ? 19.527 -3.622 -2.980 1.00 82.75 101 LYS A N 1
ATOM 848 C CA . LYS A 1 101 ? 18.281 -4.371 -3.133 1.00 82.75 101 LYS A CA 1
ATOM 849 C C . LYS A 1 101 ? 18.225 -5.454 -2.065 1.00 82.75 101 LYS A C 1
ATOM 851 O O . LYS A 1 101 ? 19.212 -6.149 -1.827 1.00 82.75 101 LYS A O 1
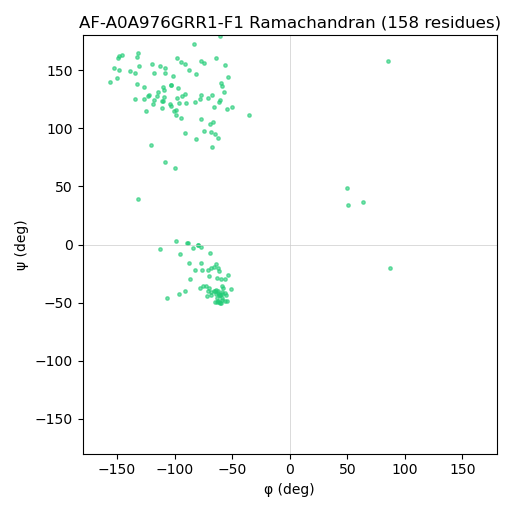ATOM 856 N N . SER A 1 102 ? 17.098 -5.545 -1.368 1.00 81.31 102 SER A N 1
ATOM 857 C CA . SER A 1 102 ? 16.983 -6.446 -0.225 1.00 81.31 102 SER A CA 1
ATOM 858 C C . SER A 1 102 ? 15.650 -7.170 -0.171 1.00 81.31 102 SER A C 1
ATOM 860 O O . SER A 1 102 ? 14.599 -6.640 -0.534 1.00 81.31 102 SER A O 1
ATOM 862 N N . ASN A 1 103 ? 15.712 -8.378 0.380 1.00 77.56 103 ASN A N 1
ATOM 863 C CA . ASN A 1 103 ? 14.555 -9.117 0.844 1.00 77.56 103 ASN A CA 1
ATOM 864 C C . ASN A 1 103 ? 14.357 -8.856 2.329 1.00 77.56 103 ASN A C 1
ATOM 866 O O . ASN A 1 103 ? 15.127 -9.313 3.174 1.00 77.56 103 ASN A O 1
ATOM 870 N N . ILE A 1 104 ? 13.308 -8.109 2.667 1.00 76.38 104 ILE A N 1
ATOM 871 C CA . ILE A 1 104 ? 12.936 -7.906 4.066 1.00 76.38 104 ILE A CA 1
ATOM 872 C C . ILE A 1 104 ? 12.301 -9.197 4.561 1.00 76.38 104 ILE A C 1
ATOM 874 O O . ILE A 1 104 ? 11.113 -9.388 4.366 1.00 76.38 104 ILE A O 1
ATOM 878 N N . ILE A 1 105 ? 13.043 -10.065 5.244 1.00 72.81 105 ILE A N 1
ATOM 879 C CA . ILE A 1 105 ? 12.468 -11.242 5.911 1.00 72.81 105 ILE A CA 1
ATOM 880 C C . ILE A 1 105 ? 12.116 -10.849 7.346 1.00 72.81 105 ILE A C 1
ATOM 882 O O . ILE A 1 105 ? 12.969 -10.829 8.232 1.00 72.81 105 ILE A O 1
ATOM 886 N N . LYS A 1 106 ? 10.854 -10.479 7.586 1.00 76.06 106 LYS A N 1
ATOM 887 C CA . LYS A 1 106 ? 10.372 -10.083 8.917 1.00 76.06 106 LYS A CA 1
ATOM 888 C C . LYS A 1 106 ? 9.148 -10.895 9.306 1.00 76.06 106 LYS A C 1
ATOM 890 O O . LYS A 1 106 ? 8.205 -11.038 8.530 1.00 76.06 106 LYS A O 1
ATOM 895 N N . LYS A 1 107 ? 9.123 -11.365 10.559 1.00 73.19 107 LYS A N 1
ATOM 896 C CA . LYS A 1 107 ? 7.909 -11.941 11.155 1.00 73.19 107 LYS A CA 1
ATOM 897 C C . LYS A 1 107 ? 6.759 -10.934 11.027 1.00 73.19 107 LYS A C 1
ATOM 899 O O . LYS A 1 107 ? 6.972 -9.732 11.173 1.00 73.19 107 LYS A O 1
ATOM 904 N N . ASN A 1 108 ? 5.545 -11.431 10.798 1.00 80.06 108 ASN A N 1
ATOM 905 C CA . ASN A 1 108 ? 4.331 -10.619 10.653 1.00 80.06 108 ASN A CA 1
ATOM 906 C C . ASN A 1 108 ? 4.343 -9.665 9.445 1.00 80.06 108 ASN A C 1
ATOM 908 O O . ASN A 1 108 ? 3.801 -8.563 9.525 1.00 80.06 108 ASN A O 1
ATOM 912 N N . THR A 1 109 ? 4.929 -10.083 8.326 1.00 88.06 109 THR A N 1
ATOM 913 C CA . THR A 1 109 ? 4.800 -9.381 7.043 1.00 88.06 109 THR A CA 1
ATOM 914 C C . THR A 1 109 ? 4.162 -10.285 5.992 1.00 88.06 109 THR A C 1
ATOM 916 O O . THR A 1 109 ? 4.160 -11.509 6.129 1.00 88.06 109 THR A O 1
ATOM 919 N N . ASN A 1 110 ? 3.545 -9.666 4.992 1.00 91.00 110 ASN A N 1
ATOM 920 C CA . ASN A 1 110 ? 3.137 -10.307 3.751 1.00 91.00 110 ASN A CA 1
ATOM 921 C C . ASN A 1 110 ? 3.963 -9.763 2.606 1.00 91.00 110 ASN A C 1
ATOM 923 O O . ASN A 1 110 ? 4.373 -8.601 2.633 1.00 91.00 110 ASN A O 1
ATOM 927 N N . TYR A 1 111 ? 4.089 -10.596 1.586 1.00 93.31 111 TYR A N 1
ATOM 928 C CA . TYR A 1 111 ? 4.805 -10.291 0.368 1.00 93.31 111 TYR A CA 1
ATOM 929 C C . TYR A 1 111 ? 3.846 -10.456 -0.793 1.00 93.31 111 TYR A C 1
ATOM 931 O O . TYR A 1 111 ? 3.198 -11.498 -0.898 1.00 93.31 111 TYR A O 1
ATOM 939 N N . LEU A 1 112 ? 3.750 -9.439 -1.642 1.00 94.44 112 LEU A N 1
ATOM 940 C CA . LEU A 1 112 ? 3.100 -9.579 -2.939 1.00 94.44 112 LEU A CA 1
ATOM 941 C C . LEU A 1 112 ? 4.172 -9.509 -4.027 1.00 94.44 112 LEU A C 1
ATOM 943 O O . LEU A 1 112 ? 5.052 -8.642 -3.946 1.00 94.44 112 LEU A O 1
ATOM 947 N N . PRO A 1 113 ? 4.113 -10.403 -5.028 1.00 94.50 113 PRO A N 1
ATOM 948 C CA . PRO A 1 113 ? 5.050 -10.377 -6.139 1.00 94.50 113 PRO A CA 1
ATOM 949 C C . PRO A 1 113 ? 4.892 -9.088 -6.950 1.00 94.50 113 PRO A C 1
ATOM 951 O O . PRO A 1 113 ? 3.854 -8.414 -6.898 1.00 94.50 113 PRO A O 1
ATOM 954 N N . ILE A 1 114 ? 5.928 -8.760 -7.712 1.00 94.00 114 ILE A N 1
ATOM 955 C CA . ILE A 1 114 ? 5.916 -7.671 -8.684 1.00 94.00 114 ILE A CA 1
ATOM 956 C C . ILE A 1 114 ? 6.152 -8.221 -10.081 1.00 94.00 114 ILE A C 1
ATOM 958 O O . ILE A 1 114 ? 6.893 -9.188 -10.239 1.00 94.00 114 ILE A O 1
ATOM 962 N N . THR A 1 115 ? 5.544 -7.563 -11.060 1.00 91.12 115 THR A N 1
ATOM 963 C CA . THR A 1 115 ? 5.788 -7.780 -12.484 1.00 91.12 115 THR A CA 1
ATOM 964 C C . THR A 1 115 ? 6.163 -6.421 -13.045 1.00 91.12 115 THR A C 1
ATOM 966 O O . THR A 1 115 ? 5.376 -5.482 -12.944 1.00 91.12 115 THR A O 1
ATOM 969 N N . LEU A 1 116 ? 7.395 -6.260 -13.515 1.00 93.38 116 LEU A N 1
ATOM 970 C CA . LEU A 1 116 ? 7.873 -4.961 -14.001 1.00 93.38 116 LEU A CA 1
ATOM 971 C C . LEU A 1 116 ? 7.507 -4.766 -15.475 1.00 93.38 116 LEU A C 1
ATOM 973 O O . LEU A 1 116 ? 7.269 -3.648 -15.920 1.00 93.38 116 LEU A O 1
ATOM 977 N N . GLU A 1 117 ? 7.433 -5.875 -16.198 1.00 92.69 117 GLU A N 1
ATOM 978 C CA . GLU A 1 117 ? 7.231 -5.992 -17.635 1.00 92.69 117 GLU A CA 1
ATOM 979 C C . GLU A 1 117 ? 5.826 -5.563 -18.079 1.00 92.69 117 GLU A C 1
ATOM 981 O O . GLU A 1 117 ? 5.638 -5.197 -19.234 1.00 92.69 117 GLU A O 1
ATOM 986 N N . ASP A 1 118 ? 4.861 -5.547 -17.157 1.00 93.94 118 ASP A N 1
ATOM 987 C CA . ASP A 1 118 ? 3.473 -5.142 -17.417 1.00 93.94 118 ASP A CA 1
ATOM 988 C C . ASP A 1 118 ? 3.299 -3.611 -17.508 1.00 93.94 118 ASP A C 1
ATOM 990 O O . ASP A 1 118 ? 2.188 -3.118 -17.717 1.00 93.94 118 ASP A O 1
ATOM 994 N N . PHE A 1 119 ? 4.373 -2.835 -17.312 1.00 95.50 119 PHE A N 1
ATOM 995 C CA . PHE A 1 119 ? 4.300 -1.382 -17.189 1.00 95.50 119 PHE A CA 1
ATOM 996 C C . PHE A 1 119 ? 5.334 -0.662 -18.048 1.00 95.50 119 PHE A C 1
ATOM 998 O O . PHE A 1 119 ? 6.524 -0.971 -18.023 1.00 95.50 119 PHE A O 1
ATOM 1005 N N . ASP A 1 120 ? 4.887 0.420 -18.686 1.00 94.69 120 ASP A N 1
ATOM 1006 C CA . ASP A 1 120 ? 5.747 1.308 -19.476 1.00 94.69 120 ASP A CA 1
ATOM 1007 C C . ASP A 1 120 ? 6.254 2.524 -18.687 1.00 94.69 120 ASP A C 1
ATOM 1009 O O . ASP A 1 120 ? 7.058 3.332 -19.169 1.00 94.69 120 ASP A O 1
ATOM 1013 N N . ASN A 1 121 ? 5.745 2.736 -17.474 1.00 94.31 121 ASN A N 1
ATOM 1014 C CA . ASN A 1 121 ? 6.175 3.854 -16.654 1.00 94.31 121 ASN A CA 1
ATOM 1015 C C . ASN A 1 121 ? 6.020 3.588 -15.157 1.00 94.31 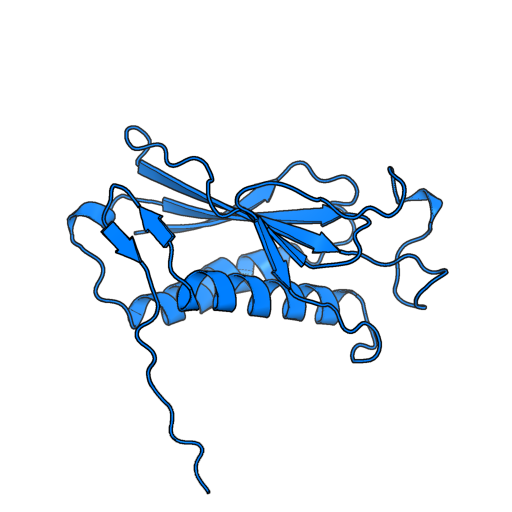121 ASN A C 1
ATOM 1017 O O . ASN A 1 121 ? 5.119 2.891 -14.691 1.00 94.31 121 ASN A O 1
ATOM 1021 N N . ARG A 1 122 ? 6.883 4.259 -14.389 1.00 92.81 122 ARG A N 1
ATOM 1022 C CA . ARG A 1 122 ? 6.951 4.147 -12.930 1.00 92.81 122 ARG A CA 1
ATOM 1023 C C . ARG A 1 122 ? 5.648 4.523 -12.224 1.00 92.81 122 ARG A C 1
ATOM 1025 O O . ARG A 1 122 ? 5.334 3.952 -11.185 1.00 92.81 122 ARG A O 1
ATOM 1032 N N . LYS A 1 123 ? 4.922 5.516 -12.742 1.00 92.75 123 LYS A N 1
ATOM 1033 C CA . LYS A 1 123 ? 3.701 6.034 -12.111 1.00 92.75 123 LYS A CA 1
ATOM 1034 C C . LYS A 1 123 ? 2.616 4.957 -12.102 1.00 92.75 123 LYS A C 1
ATOM 1036 O O . LYS A 1 123 ? 2.054 4.693 -11.043 1.00 92.75 123 LYS A O 1
ATOM 1041 N N . ASP A 1 124 ? 2.370 4.322 -13.242 1.00 94.06 124 ASP A N 1
ATOM 1042 C CA . ASP A 1 124 ? 1.330 3.299 -13.371 1.00 94.06 124 ASP A CA 1
ATOM 1043 C C . ASP A 1 124 ? 1.693 2.039 -12.579 1.00 94.06 124 ASP A C 1
ATOM 1045 O O . ASP A 1 124 ? 0.859 1.532 -11.828 1.00 94.06 124 ASP A O 1
ATOM 1049 N N . TYR A 1 125 ? 2.966 1.636 -12.618 1.00 95.69 125 TYR A N 1
ATOM 1050 C CA . TYR A 1 125 ? 3.499 0.560 -11.783 1.00 95.69 125 TYR A CA 1
ATOM 1051 C C . TYR A 1 125 ? 3.277 0.801 -10.277 1.00 95.69 125 TYR A C 1
ATOM 1053 O O . TYR A 1 125 ? 2.780 -0.071 -9.560 1.00 95.69 125 TYR A O 1
ATOM 1061 N N . ILE A 1 126 ? 3.612 1.995 -9.769 1.00 94.12 126 ILE A N 1
ATOM 1062 C CA . ILE A 1 126 ? 3.417 2.310 -8.346 1.00 94.12 126 ILE A CA 1
ATOM 1063 C C . ILE A 1 126 ? 1.929 2.289 -7.991 1.00 94.12 126 ILE A C 1
ATOM 1065 O O . ILE A 1 126 ? 1.563 1.753 -6.944 1.00 94.12 126 ILE A O 1
ATOM 1069 N N . MET A 1 127 ? 1.072 2.850 -8.847 1.00 93.56 127 MET A N 1
ATOM 1070 C CA . MET A 1 127 ? -0.371 2.867 -8.605 1.00 93.56 127 MET A CA 1
ATOM 1071 C C . MET A 1 127 ? -0.973 1.461 -8.590 1.00 93.56 127 MET A C 1
ATOM 1073 O O . MET A 1 127 ? -1.823 1.185 -7.744 1.00 93.56 127 MET A O 1
ATOM 1077 N N . ASP A 1 128 ? -0.522 0.562 -9.464 1.00 95.19 128 ASP A N 1
ATOM 1078 C CA . ASP A 1 128 ? -0.892 -0.852 -9.402 1.00 95.19 128 ASP A CA 1
ATOM 1079 C C . ASP A 1 128 ? -0.464 -1.491 -8.071 1.00 95.19 128 ASP A C 1
ATOM 1081 O O . ASP A 1 128 ? -1.289 -2.067 -7.357 1.00 95.19 128 ASP A O 1
ATOM 1085 N N . CYS A 1 129 ? 0.798 -1.314 -7.673 1.00 95.38 129 CYS A N 1
ATOM 1086 C CA . CYS A 1 129 ? 1.307 -1.874 -6.423 1.00 95.38 129 CYS A CA 1
ATOM 1087 C C . CYS A 1 129 ? 0.520 -1.366 -5.198 1.00 95.38 129 CYS A C 1
ATOM 1089 O O . CYS A 1 129 ? 0.199 -2.135 -4.284 1.00 95.38 129 CYS A O 1
ATOM 1091 N N . VAL A 1 130 ? 0.169 -0.076 -5.179 1.00 93.75 130 VAL A N 1
ATOM 1092 C CA . VAL A 1 130 ? -0.675 0.541 -4.143 1.00 93.75 130 VAL A CA 1
ATOM 1093 C C . VAL A 1 130 ? -2.071 -0.084 -4.135 1.00 93.75 130 VAL A C 1
ATOM 1095 O O . VAL A 1 130 ? -2.540 -0.516 -3.083 1.00 93.75 130 VAL A O 1
ATOM 1098 N N . ARG A 1 131 ? -2.722 -0.209 -5.296 1.00 93.69 131 ARG A N 1
ATOM 1099 C CA . ARG A 1 131 ? -4.059 -0.812 -5.402 1.00 93.69 131 ARG A CA 1
ATOM 1100 C C . ARG A 1 131 ? -4.072 -2.264 -4.942 1.00 93.69 131 ARG A C 1
ATOM 1102 O O . ARG A 1 131 ? -4.907 -2.626 -4.113 1.00 93.69 131 ARG A O 1
ATOM 1109 N N . ARG A 1 132 ? -3.135 -3.085 -5.428 1.00 94.69 132 ARG A N 1
ATOM 1110 C CA . ARG A 1 132 ? -3.026 -4.504 -5.050 1.00 94.69 132 ARG A CA 1
ATOM 1111 C C . ARG A 1 132 ? -2.762 -4.678 -3.563 1.00 94.69 132 ARG A C 1
ATOM 1113 O O . ARG A 1 132 ? -3.395 -5.515 -2.928 1.00 94.69 132 ARG A O 1
ATOM 1120 N N . SER A 1 133 ? -1.865 -3.878 -2.992 1.00 94.50 133 SER A N 1
ATOM 1121 C CA . SER A 1 133 ? -1.534 -3.973 -1.568 1.00 94.50 133 SER A CA 1
ATOM 1122 C C . SER A 1 133 ? -2.683 -3.549 -0.658 1.00 94.50 133 SER A C 1
ATOM 1124 O O . SER A 1 133 ? -2.979 -4.261 0.302 1.00 94.50 133 SER A O 1
ATOM 1126 N N . VAL A 1 134 ? -3.378 -2.451 -0.971 1.00 92.12 134 VAL A N 1
ATOM 1127 C CA . VAL A 1 134 ? -4.566 -2.027 -0.219 1.00 92.12 134 VAL A CA 1
ATOM 1128 C C . VAL A 1 134 ? -5.670 -3.070 -0.335 1.00 92.12 134 VAL A C 1
ATOM 1130 O O . VAL A 1 134 ? -6.177 -3.525 0.687 1.00 92.12 134 VAL A O 1
ATOM 1133 N N . ARG A 1 135 ? -5.987 -3.523 -1.553 1.00 91.44 135 ARG A N 1
ATOM 1134 C CA . ARG A 1 135 ? -6.979 -4.582 -1.775 1.00 91.44 135 ARG A CA 1
ATOM 1135 C C . ARG A 1 135 ? -6.644 -5.834 -0.969 1.00 91.44 135 ARG A C 1
ATOM 1137 O O . ARG A 1 135 ? -7.490 -6.309 -0.224 1.00 91.44 135 ARG A O 1
ATOM 1144 N N . TYR A 1 136 ? -5.399 -6.302 -1.025 1.00 92.56 136 TYR A N 1
ATOM 1145 C CA . TYR A 1 136 ? -4.955 -7.463 -0.257 1.00 92.56 136 TYR A CA 1
ATOM 1146 C C . TYR A 1 136 ? -5.138 -7.280 1.257 1.00 92.56 136 TYR A C 1
ATOM 1148 O O . TYR A 1 136 ? -5.585 -8.205 1.938 1.00 92.56 136 TYR A O 1
ATOM 1156 N N . VAL A 1 137 ? -4.808 -6.101 1.803 1.00 91.75 137 VAL A N 1
ATOM 1157 C CA . VAL A 1 137 ? -5.022 -5.786 3.229 1.00 91.75 137 VAL A CA 1
ATOM 1158 C C . VAL A 1 137 ? -6.498 -5.902 3.586 1.00 91.75 137 VAL A C 1
ATOM 1160 O O . VAL A 1 137 ? -6.835 -6.516 4.598 1.00 91.75 137 VAL A O 1
ATOM 1163 N N . LEU A 1 138 ? -7.369 -5.335 2.755 1.00 88.81 138 LEU A N 1
ATOM 1164 C CA . LEU A 1 138 ? -8.804 -5.332 2.993 1.00 88.81 138 LEU A CA 1
ATOM 1165 C C . LEU A 1 138 ? -9.427 -6.727 2.816 1.00 88.81 138 LEU A C 1
ATOM 1167 O O . LEU A 1 138 ? -10.257 -7.127 3.623 1.00 88.81 138 LEU A O 1
ATOM 1171 N N . GLU A 1 139 ? -9.001 -7.501 1.821 1.00 88.88 139 GLU A N 1
ATOM 1172 C CA . GLU A 1 139 ? -9.486 -8.86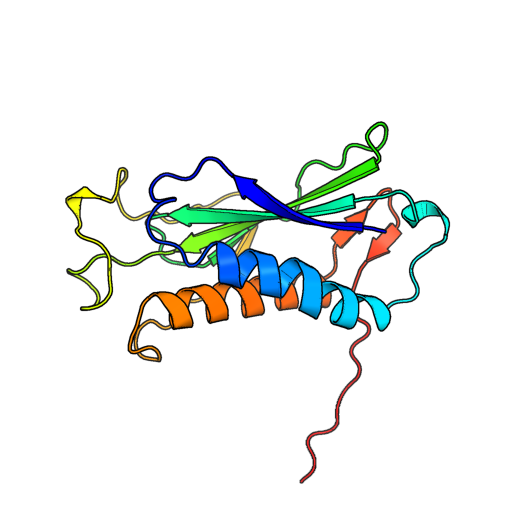5 1.563 1.00 88.88 139 GLU A CA 1
ATOM 1173 C C . GLU A 1 139 ? -8.982 -9.881 2.590 1.00 88.88 139 GLU A C 1
ATOM 1175 O O . GLU A 1 139 ? -9.699 -10.814 2.945 1.00 88.88 139 GLU A O 1
ATOM 1180 N N . THR A 1 140 ? -7.750 -9.726 3.078 1.00 89.56 140 THR A N 1
ATOM 1181 C CA . THR A 1 140 ? -7.203 -10.586 4.141 1.00 89.56 140 THR A CA 1
ATOM 1182 C C . THR A 1 140 ? -7.797 -10.207 5.495 1.00 89.56 140 THR A C 1
ATOM 1184 O O . THR A 1 140 ? -8.067 -11.073 6.331 1.00 89.56 140 THR A O 1
ATOM 1187 N N . GLY A 1 141 ? -8.039 -8.912 5.682 1.00 88.62 141 GLY A N 1
ATOM 1188 C CA . GLY A 1 141 ? -8.570 -8.313 6.888 1.00 88.62 141 GLY A CA 1
ATOM 1189 C C . GLY A 1 141 ? -7.500 -7.987 7.928 1.00 88.62 141 GLY A C 1
ATOM 1190 O O . GLY A 1 141 ? -6.401 -8.549 7.959 1.00 88.62 141 GLY A O 1
ATOM 1191 N N . PHE A 1 142 ? -7.839 -7.057 8.812 1.00 87.75 142 PHE A N 1
ATOM 1192 C CA . PHE A 1 142 ? -6.998 -6.589 9.909 1.00 87.75 142 PHE A CA 1
ATOM 1193 C C . PHE A 1 142 ? -7.869 -6.166 11.093 1.00 87.75 142 PHE A C 1
ATOM 1195 O O . PHE A 1 142 ? -9.058 -5.918 10.939 1.00 87.75 142 PHE A O 1
ATOM 1202 N N . LYS A 1 143 ? -7.290 -6.095 12.295 1.00 87.50 143 LYS A N 1
ATOM 1203 C CA . LYS A 1 143 ? -8.037 -5.709 13.500 1.00 87.50 143 LYS A CA 1
ATOM 1204 C C . LYS A 1 143 ? -7.748 -4.273 13.929 1.00 87.50 143 LYS A C 1
ATOM 1206 O O . LYS A 1 143 ? -6.580 -3.871 13.987 1.00 87.50 143 LYS A O 1
ATOM 1211 N N . ILE A 1 144 ? -8.804 -3.555 14.304 1.00 87.19 144 ILE A N 1
ATOM 1212 C CA . ILE A 1 144 ? -8.763 -2.280 15.027 1.00 87.19 144 ILE A CA 1
ATOM 1213 C C . ILE A 1 144 ? -9.493 -2.494 16.350 1.00 87.19 144 ILE A C 1
ATOM 1215 O O . ILE A 1 144 ? -10.643 -2.907 16.351 1.00 87.19 144 ILE A O 1
ATOM 1219 N N . ASN A 1 145 ? -8.816 -2.273 17.479 1.00 84.69 145 ASN A N 1
ATOM 1220 C CA . ASN A 1 145 ? -9.404 -2.466 18.813 1.00 84.69 145 ASN A CA 1
ATOM 1221 C C . ASN A 1 145 ? -10.094 -3.835 19.028 1.00 84.69 145 ASN A C 1
ATOM 1223 O O . ASN A 1 145 ? -11.103 -3.938 19.709 1.00 84.69 145 ASN A O 1
ATOM 1227 N N . GLY A 1 146 ? -9.577 -4.900 18.407 1.00 83.81 146 GLY A N 1
ATOM 1228 C CA . GLY A 1 146 ? -10.177 -6.240 18.471 1.00 83.81 146 GLY A CA 1
ATOM 1229 C C . GLY A 1 146 ? -11.259 -6.520 17.420 1.00 83.81 146 GLY A C 1
ATOM 1230 O O . GLY A 1 146 ? -11.454 -7.690 17.085 1.00 83.81 146 GLY A O 1
ATOM 1231 N N . ILE A 1 147 ? -11.858 -5.486 16.825 1.00 85.94 147 ILE A N 1
ATOM 1232 C CA . ILE A 1 147 ? -12.855 -5.579 15.750 1.00 85.94 147 ILE A CA 1
ATOM 1233 C C . ILE A 1 147 ? -12.149 -5.894 14.428 1.00 85.94 147 ILE A C 1
ATOM 1235 O O . ILE A 1 147 ? -11.170 -5.239 14.064 1.00 85.94 147 ILE A O 1
ATOM 1239 N N . LEU A 1 148 ? -12.614 -6.929 13.723 1.00 86.88 148 LEU A N 1
ATOM 1240 C CA . LEU A 1 148 ? -12.078 -7.333 12.423 1.00 86.88 148 LEU A CA 1
ATOM 1241 C C . LEU A 1 148 ? -12.680 -6.466 11.313 1.00 86.88 148 LEU A C 1
ATOM 1243 O O . LEU A 1 148 ? -13.887 -6.466 11.114 1.00 86.88 148 LEU A O 1
ATOM 1247 N N . ILE A 1 149 ? -11.816 -5.799 10.555 1.00 85.50 149 ILE A N 1
ATOM 1248 C CA . ILE A 1 149 ? -12.152 -5.084 9.327 1.00 85.50 149 ILE A CA 1
ATOM 1249 C C . ILE A 1 149 ? -11.681 -5.926 8.157 1.00 85.50 149 ILE A C 1
ATOM 1251 O O . ILE A 1 149 ? -10.495 -6.247 8.061 1.00 85.50 149 ILE A O 1
ATOM 1255 N N . LYS A 1 150 ? -12.610 -6.307 7.287 1.00 86.69 150 LYS A N 1
ATOM 1256 C CA . LYS A 1 150 ? -12.351 -7.139 6.117 1.00 86.69 150 LYS A CA 1
ATOM 1257 C C . LYS A 1 150 ? -13.438 -6.879 5.082 1.00 86.69 150 LYS A C 1
ATOM 1259 O O . LYS A 1 150 ? -14.595 -6.755 5.464 1.00 86.69 150 LYS A O 1
ATOM 1264 N N . LEU A 1 151 ? -13.079 -6.811 3.804 1.00 83.50 151 LEU A N 1
ATOM 1265 C CA . LEU A 1 151 ? -14.073 -6.817 2.735 1.00 83.50 151 LEU A CA 1
ATOM 1266 C C . LEU A 1 151 ? -14.842 -8.134 2.797 1.00 83.50 151 LEU A C 1
ATOM 1268 O O . LEU A 1 151 ? -14.240 -9.210 2.696 1.00 83.50 151 LEU A O 1
ATOM 1272 N N . ASP A 1 152 ? -16.162 -8.047 2.929 1.00 70.06 152 ASP A N 1
ATOM 1273 C CA . ASP A 1 152 ? -17.007 -9.166 2.550 1.00 70.06 152 ASP A CA 1
ATOM 1274 C C . ASP A 1 152 ? -16.771 -9.401 1.063 1.00 70.06 152 ASP A C 1
ATOM 1276 O O . ASP A 1 152 ? -16.850 -8.477 0.250 1.00 70.06 152 ASP A O 1
ATOM 1280 N N . LYS A 1 153 ? -16.386 -10.629 0.704 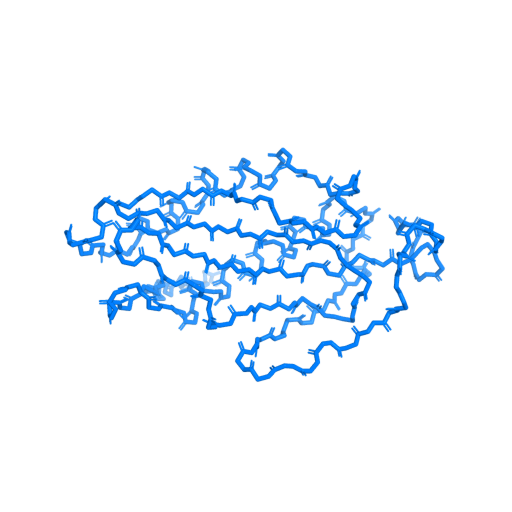1.00 54.19 153 LYS A N 1
ATOM 1281 C CA . LYS A 1 153 ? -16.256 -11.015 -0.699 1.00 54.19 153 LYS A CA 1
ATOM 1282 C C . LYS A 1 153 ? -17.641 -10.902 -1.328 1.00 54.19 153 LYS A C 1
ATOM 1284 O O . LYS A 1 153 ? -18.400 -11.867 -1.313 1.00 54.19 153 LYS A O 1
ATOM 1289 N N . VAL A 1 154 ? -17.967 -9.748 -1.900 1.00 45.41 154 VAL A N 1
ATOM 1290 C CA . VAL A 1 154 ? -18.995 -9.681 -2.928 1.00 45.41 154 VAL A CA 1
ATOM 1291 C C . VAL A 1 154 ? -18.384 -10.409 -4.114 1.00 45.41 154 VAL A C 1
ATOM 1293 O O . VAL A 1 154 ? -17.529 -9.879 -4.821 1.00 45.41 154 VAL A O 1
ATOM 1296 N N . VAL A 1 155 ? -18.732 -11.688 -4.241 1.00 37.44 155 VAL A N 1
ATOM 1297 C CA . VAL A 1 155 ? -18.448 -12.472 -5.436 1.00 37.44 155 VAL A CA 1
ATOM 1298 C C . VAL A 1 155 ? -19.260 -11.813 -6.541 1.00 37.44 155 VAL A C 1
ATOM 1300 O O . VAL A 1 155 ? -20.451 -12.074 -6.678 1.00 37.44 155 VAL A O 1
ATOM 1303 N N . PHE A 1 156 ? -18.639 -10.912 -7.296 1.00 36.78 156 PHE A N 1
ATOM 1304 C CA . PHE A 1 156 ? -19.118 -10.653 -8.640 1.00 36.78 156 PHE A CA 1
ATOM 1305 C C . PHE A 1 156 ? -18.847 -11.949 -9.395 1.00 36.78 156 PHE A C 1
ATOM 1307 O O . PHE A 1 156 ? -17.697 -12.317 -9.619 1.00 36.78 156 PHE A O 1
ATOM 1314 N N . SER A 1 157 ? -19.909 -12.711 -9.647 1.00 36.81 157 SER A N 1
ATOM 1315 C CA . SER A 1 157 ? -19.881 -13.728 -10.684 1.00 36.81 157 SER A CA 1
ATOM 1316 C C . SER A 1 157 ? -19.452 -13.020 -11.959 1.00 36.81 157 SER A C 1
ATOM 1318 O O . SER A 1 157 ? -20.148 -12.100 -12.391 1.00 36.81 157 SER A O 1
ATOM 1320 N N . ASP A 1 158 ? -18.301 -13.408 -12.500 1.00 36.41 158 ASP A N 1
ATOM 1321 C CA . ASP A 1 158 ? -17.896 -13.015 -13.841 1.00 36.41 158 ASP A CA 1
ATOM 1322 C C . ASP A 1 158 ? -19.070 -13.321 -14.778 1.00 36.41 158 ASP A C 1
ATOM 1324 O O . ASP A 1 158 ? -19.536 -14.463 -14.855 1.00 36.41 158 ASP A O 1
ATOM 1328 N N . GLU A 1 159 ? -19.618 -12.284 -15.412 1.00 35.88 159 GLU A N 1
ATOM 1329 C CA . GLU A 1 159 ? -20.556 -12.487 -16.504 1.00 35.88 159 GLU A CA 1
ATOM 1330 C C . GLU A 1 159 ? -19.786 -13.143 -17.655 1.00 35.88 159 GLU A C 1
ATOM 1332 O O . GLU A 1 159 ? -18.788 -12.613 -18.143 1.00 35.88 159 GLU A O 1
ATOM 1337 N N . THR A 1 160 ? -20.263 -14.349 -17.964 1.00 39.09 160 THR A N 1
ATOM 1338 C CA . THR A 1 160 ? -20.015 -15.252 -19.100 1.00 39.09 160 THR A CA 1
ATOM 1339 C C . THR A 1 160 ? -19.471 -14.634 -20.381 1.00 39.09 160 THR A C 1
ATOM 1341 O O . THR A 1 160 ? -20.041 -13.620 -20.838 1.00 39.09 160 THR A O 1
#

Secondary structure (DSSP, 8-state):
-EEEEEE---TTGGGS-HHHHHHHHHHHHHHHHTTS---GGGTT-EEEEEEEEESBSSEEEESS--EETTTTEEEEEEEEE--BTTT-TTSB-GGG-SS--B----TTEEEE---STT-SSHHHHHHHHHHHHHHHHHHH-EEETTEEE-------PPP-

Mean predicted aligned error: 7.16 Å

Nearest PDB structures (foldseek):
  1yda-assembly1_A  TM=2.346E-01  e=2.497E+00  Homo sapiens

Foldseek 3Di:
DAEFEDEDDALQVVLEPVVVLRCCRRPVVVVQQVLPDDDPLLPPAYEYEYEYEAQEQWKKKAADFDADVVNRYDYTYIYDYFDDCVVPVQGHHPVSHPDHYDDPPDPRMDTDGADPPVDPHPHVRNVVSSVVNSLCPQQVWHDHPNDTHHRDPPPPPPDD

Radius of gyration: 16.43 Å; Cα contacts (8 Å, |Δi|>4): 271; chains: 1; bounding box: 44×28×42 Å

Solvent-accessible surface area (backbone atoms only — not comparable to full-atom values): 9367 Å² total; per-residue (Å²): 80,48,61,43,60,41,84,49,100,39,77,42,67,91,73,62,56,62,68,60,54,41,52,43,38,60,59,50,47,55,60,60,49,67,72,34,90,74,58,78,90,40,46,82,25,37,42,31,44,26,44,32,37,43,42,38,76,37,34,40,36,47,71,82,50,66,66,38,79,89,79,29,34,37,46,40,44,37,38,40,46,48,56,35,41,92,79,38,86,57,35,44,61,64,85,61,48,87,53,74,74,40,80,86,87,56,89,60,54,47,76,42,86,72,75,70,87,86,45,92,40,52,59,62,46,51,53,49,53,50,51,54,50,52,48,50,48,35,61,72,38,49,69,57,98,83,47,78,48,45,49,66,81,76,76,73,72,79,83,128

Sequence (160 aa):
MNIESMQSNGDIRQFGPEKLVYEFITREVPQLLNTIILDDELKDWTLYFSFNYRNLESIVIYRNIRSAPKEKYKEIFISIPIPSRDEIYWGISPENHRSPKSNIIKKNTNYLPITLEDFDNRKDYIMDCVRRSVRYVLETGFKINGILIKLDKVVFSDET

pLDDT: mean 82.25, std 13.57, range [35.88, 95.69]

=== Feature glossary ===
Key to the feature types in this record:

— What the protein is —

Primary structure: the covalent order of the twenty standard amino acids along the backbone. Two proteins with the same sequence will (almost always) fold to the same structure; two with 30% identity often share a fold but not the details.

Database cross-references. InterPro integrates a dozen domain/family signature databases into unified entries with residue-range hits. GO terms attach function/process/location labels with evidence codes. CATH codes position the fold in a four-level structural taxonomy. Organism is the NCBI-taxonomy species name.

— Where its atoms are —

The mmCIF block holds the 3D Cartesian coordinates of each backbone atom (N, Cα, C, O) in ångströms. mmCIF is the PDB's canonical archive format — a tagged-loop text representation of the atomic model.

Six rendered views show the 3D structure from the faces of a cube — i.e. along ±x, ±y, ±z. Rendering representation is drawn randomly per protein from cartoon (secondary-structure ribbons), sticks (backbone bonds), or molecular surface; coloring is either N→C rainbow (blue at the N-terminus through red at the C-terminus) or one color per chain.

— Local backbone conformation —

DSSP 8-state secondary structure assigns each residue one of H (α-helix), G (3₁₀-helix), I (π-helix), E (extended β-strand), B (isolated β-bridge), T (hydrogen-bonded turn), S (bend), or '-' (coil). The assignment is computed from backbone hydrogen-bond geometry via the Kabsch–Sander algorithm.

P-SEA three-state annotation labels each residue as helix, strand, or coil based purely on the geometry of the Cα trace. It serves as a fallback when the full backbone (and thus DSSP) is unavailable.

The φ/ψ torsion pair specifies the backbone conformation at each residue. φ rotates about the N–Cα bond, ψ about the Cα–C bond. Steric clashes forbid most of the (φ, ψ) plane — the allowed regions (α-helix basin, β-sheet basin, left-handed helix) are the Ramachandran-allowed regions.

— Global shape and packing —

The geometric summary reports three shape descriptors. Rg (radius of gyration) measures how spread out the Cα atoms are about their centre of mass; compact globular proteins have small Rg, elongated or unfolded ones large. Cα contacts (<8 Å, |i−j|>4) count long-range residue pairs in spatial proximity — high for tightly packed folds, near zero for rods or random coil. The bounding-box extents give the protein's footprint along x, y, z in Å.

Accessible surface area quantifies burial. A residue with SASA near zero is packed into the hydrophobic core; one with SASA >100 Å² sits on the surface. Computed here via the Shrake–Rupley numerical algorithm with a 1.4 Å probe.

Plot images: a contact map (which residues are close in 3D, as an N×N binary image), a Ramachandran scatter (backbone torsion angles, revealing secondary-structure composition at a glance), and — for AlphaFold structures — a PAE heatmap (pairwise prediction confidence).

— Structural neighborhood —

The Foldseek 3Di string encodes local tertiary geometry as a 20-letter alphabet — one character per residue — derived from the relative positions of nearby Cα atoms. Unlike the amino-acid sequence, 3Di is a direct function of the 3D structure, so two proteins with the same fold have similar 3Di strings even at low sequence identity.

Nearest PDB neighbors are the top structural matches found by Foldseek when searching this structure against the entire Protein Data Bank. Each hit reports a TM-score (0 to 1; >0.5 almost always implies the same fold) and an E-value. These are *structural* homologs — they may share no detectable sequence similarity.

— Confidence and disorder —

For AlphaFold models, the B-factor field carries pLDDT — the model's own estimate of local accuracy on a 0–100 scale. Regions with pLDDT<50 should be treated as essentially unmodeled; they often correspond to intrinsically disordered segments.

B-factor (Debye–Waller factor) reflects atomic displacement in the crystal lattice. It is an experimental observable (units Å²), not a prediction; low values mean the atom is pinned down, high values mean it moves or is heterogeneous across the crystal.

Predicted aligned error is AlphaFold's pairwise confidence. Unlike pLDDT (per-residue), PAE is per-residue-pair and captures whether two parts of the structure are correctly placed relative to each other. Units are ångströms of expected positional error.